Protein AF-A0A842HHJ2-F1 (afdb_monomer)

Structure (mmCIF, N/CA/C/O backbone):
data_AF-A0A842HHJ2-F1
#
_entry.id   AF-A0A842HHJ2-F1
#
loop_
_atom_site.group_PDB
_atom_site.id
_atom_site.type_symbol
_atom_site.label_atom_id
_atom_site.label_alt_id
_atom_site.label_comp_id
_atom_site.label_asym_id
_atom_site.label_entity_id
_atom_site.label_seq_id
_atom_site.pdbx_PDB_ins_code
_atom_site.Cartn_x
_atom_site.Cartn_y
_atom_site.Cartn_z
_atom_site.occupancy
_atom_site.B_iso_or_equiv
_atom_site.auth_seq_id
_atom_site.auth_comp_id
_atom_site.auth_asym_id
_atom_site.auth_atom_id
_atom_site.pdbx_PDB_model_num
ATOM 1 N N . MET A 1 1 ? 28.431 17.263 -12.665 1.00 47.81 1 MET A N 1
ATOM 2 C CA . MET A 1 1 ? 28.432 18.267 -13.750 1.00 47.81 1 MET A CA 1
ATOM 3 C C . MET A 1 1 ? 27.004 18.333 -14.283 1.00 47.81 1 MET A C 1
ATOM 5 O O . MET A 1 1 ? 26.482 17.300 -14.677 1.00 47.81 1 MET A O 1
ATOM 9 N N . ILE A 1 2 ? 26.313 19.471 -14.151 1.00 50.69 2 ILE A N 1
ATOM 10 C CA . ILE A 1 2 ? 24.901 19.607 -14.558 1.00 50.69 2 ILE A CA 1
ATOM 11 C C . ILE A 1 2 ? 24.861 19.725 -16.083 1.00 50.69 2 ILE A C 1
ATOM 13 O O . ILE A 1 2 ? 25.204 20.770 -16.626 1.00 50.69 2 ILE A O 1
ATOM 17 N N . HIS A 1 3 ? 24.456 18.661 -16.772 1.00 54.06 3 HIS A N 1
ATOM 18 C CA . HIS A 1 3 ? 24.155 18.733 -18.199 1.00 54.06 3 HIS A CA 1
ATOM 19 C C . HIS A 1 3 ? 22.696 19.165 -18.345 1.00 54.06 3 HIS A C 1
ATOM 21 O O . HIS A 1 3 ? 21.786 18.402 -18.033 1.00 54.06 3 HIS A O 1
ATOM 27 N N . LYS A 1 4 ? 22.465 20.414 -18.758 1.00 54.09 4 LYS A N 1
ATOM 28 C CA . LYS A 1 4 ? 21.132 20.850 -19.186 1.00 54.09 4 LYS A CA 1
ATOM 29 C C . LYS A 1 4 ? 20.792 20.132 -20.490 1.00 54.09 4 LYS A C 1
ATOM 31 O O . LYS A 1 4 ? 21.605 20.118 -21.408 1.00 54.09 4 LYS A O 1
ATOM 36 N N . VAL A 1 5 ? 19.591 19.576 -20.558 1.00 54.97 5 VAL A N 1
ATOM 37 C CA . VAL A 1 5 ? 18.980 19.104 -21.803 1.00 54.97 5 VAL A CA 1
ATOM 38 C C . VAL A 1 5 ? 17.675 19.883 -21.967 1.00 54.97 5 VAL A C 1
ATOM 40 O O . VAL A 1 5 ? 16.978 20.110 -20.977 1.00 54.97 5 VAL A O 1
ATOM 43 N N . ASP A 1 6 ? 17.426 20.362 -23.182 1.00 53.09 6 ASP A N 1
ATOM 44 C CA . ASP A 1 6 ? 16.443 21.391 -23.533 1.00 53.09 6 ASP A CA 1
ATOM 45 C C . ASP A 1 6 ? 14.986 21.107 -23.121 1.00 53.09 6 ASP A C 1
ATOM 47 O O . ASP A 1 6 ? 14.496 19.977 -23.170 1.00 53.09 6 ASP A O 1
ATOM 51 N N . GLY A 1 7 ? 14.263 22.188 -22.800 1.00 67.75 7 GLY A N 1
ATOM 52 C CA . GLY A 1 7 ? 12.822 22.201 -22.522 1.00 67.75 7 GLY A CA 1
ATOM 53 C C . GLY A 1 7 ? 12.450 22.445 -21.049 1.00 67.75 7 GLY A C 1
ATOM 54 O O . GLY A 1 7 ? 13.314 22.649 -20.199 1.00 67.75 7 GLY A O 1
ATOM 55 N N . PRO A 1 8 ? 11.144 22.426 -20.704 1.00 77.94 8 PRO A N 1
ATOM 56 C CA . PRO A 1 8 ? 10.673 22.637 -19.330 1.00 77.94 8 PRO A CA 1
ATOM 57 C C . PRO A 1 8 ? 10.969 21.454 -18.392 1.00 77.94 8 PRO A C 1
ATOM 59 O O . PRO A 1 8 ? 10.683 21.534 -17.199 1.00 77.94 8 PRO A O 1
ATOM 62 N N . ARG A 1 9 ? 11.498 20.338 -18.916 1.00 84.00 9 ARG A N 1
ATOM 63 C CA . ARG A 1 9 ? 11.883 19.151 -18.146 1.00 84.00 9 ARG A CA 1
ATOM 64 C C . ARG A 1 9 ? 13.380 18.941 -18.272 1.00 84.00 9 ARG A C 1
ATOM 66 O O . ARG A 1 9 ? 13.886 18.862 -19.382 1.00 84.00 9 ARG A O 1
ATOM 73 N N . ILE A 1 10 ? 14.056 18.805 -17.141 1.00 84.19 10 ILE A N 1
ATOM 74 C CA . ILE A 1 10 ? 15.510 18.678 -17.071 1.00 84.19 10 ILE A CA 1
ATOM 75 C C . ILE A 1 10 ? 15.843 17.275 -16.576 1.00 84.19 10 ILE A C 1
ATOM 77 O O . ILE A 1 10 ? 15.285 16.825 -15.574 1.00 84.19 10 ILE A O 1
ATOM 81 N N . TRP A 1 11 ? 16.766 16.603 -17.260 1.00 80.06 11 TRP A N 1
ATOM 82 C CA . TRP A 1 11 ? 17.373 15.362 -16.788 1.00 80.06 11 TRP A CA 1
ATOM 83 C C . TRP A 1 11 ? 18.737 15.667 -16.179 1.00 80.06 11 TRP A C 1
ATOM 85 O O . TRP A 1 11 ? 19.624 16.187 -16.849 1.00 80.06 11 TRP A O 1
ATOM 95 N N . LEU A 1 12 ? 18.895 15.356 -14.899 1.00 81.44 12 LEU A N 1
ATOM 96 C CA . LEU A 1 12 ? 20.139 15.490 -14.160 1.00 81.44 12 LEU A CA 1
ATOM 97 C C . LEU A 1 12 ? 20.780 14.115 -14.008 1.00 81.44 12 LEU A C 1
ATOM 99 O O . LEU A 1 12 ? 20.213 13.239 -13.360 1.00 81.44 12 LEU A O 1
ATOM 103 N N . ASN A 1 13 ? 21.972 13.948 -14.576 1.00 83.88 13 ASN A N 1
ATOM 104 C CA . ASN A 1 13 ? 22.833 12.808 -14.279 1.00 83.88 13 ASN A CA 1
ATOM 105 C C . ASN A 1 13 ? 23.592 13.102 -12.978 1.00 83.88 13 ASN A C 1
ATOM 107 O O . ASN A 1 13 ? 24.366 14.064 -12.907 1.00 83.88 13 ASN A O 1
ATOM 111 N N . LEU A 1 14 ? 23.349 12.303 -11.947 1.00 79.62 14 LEU A N 1
ATOM 112 C CA . LEU A 1 14 ? 24.037 12.389 -10.668 1.00 79.62 14 LEU A CA 1
ATOM 113 C C . LEU A 1 14 ? 25.395 11.662 -10.720 1.00 79.62 14 LEU A C 1
ATOM 115 O O . LEU A 1 14 ? 25.589 10.775 -11.554 1.00 79.62 14 LEU A O 1
ATOM 119 N N . PRO A 1 15 ? 26.357 12.020 -9.843 1.00 81.75 15 PRO A N 1
ATOM 120 C CA . PRO A 1 15 ? 27.687 11.401 -9.819 1.00 81.75 15 PRO A CA 1
ATOM 121 C C . PRO A 1 15 ? 27.690 9.886 -9.566 1.00 81.75 15 PRO A C 1
ATOM 123 O O . PRO A 1 15 ? 28.647 9.215 -9.931 1.00 81.75 15 PRO A O 1
ATOM 126 N N . ASP A 1 16 ? 26.629 9.351 -8.960 1.00 82.38 16 ASP A N 1
ATOM 127 C CA . ASP A 1 16 ? 26.430 7.915 -8.723 1.00 82.38 16 ASP A CA 1
ATOM 128 C C . ASP A 1 16 ? 25.850 7.171 -9.945 1.00 82.38 16 ASP A C 1
ATOM 130 O O . ASP A 1 16 ? 25.508 5.993 -9.855 1.00 82.38 16 ASP A O 1
ATOM 134 N N . GLY A 1 17 ? 25.725 7.857 -11.087 1.00 77.44 17 GLY A N 1
ATOM 135 C CA . GLY A 1 17 ? 25.173 7.317 -12.327 1.00 77.44 17 GLY A CA 1
ATOM 136 C C . GLY A 1 17 ? 23.644 7.315 -12.382 1.00 77.44 17 GLY A C 1
ATOM 137 O O . GLY A 1 17 ? 23.079 6.889 -13.390 1.00 77.44 17 GLY A O 1
ATOM 138 N N . THR A 1 18 ? 22.952 7.795 -11.344 1.00 78.06 18 THR A N 1
ATOM 139 C CA . THR A 1 18 ? 21.488 7.882 -11.357 1.00 78.06 18 THR A CA 1
ATOM 140 C C . THR A 1 18 ? 20.996 9.082 -12.164 1.00 78.06 18 THR A C 1
ATOM 142 O O . THR A 1 18 ? 21.664 10.110 -12.271 1.00 78.06 18 THR A O 1
ATOM 145 N N . GLN A 1 19 ? 19.806 8.958 -12.755 1.00 80.00 19 GLN A N 1
ATOM 146 C CA . GLN A 1 19 ? 19.155 10.044 -13.487 1.00 80.00 19 GLN A CA 1
ATOM 147 C C . GLN A 1 19 ? 17.949 10.553 -12.709 1.00 80.00 19 GLN A C 1
ATOM 149 O O . GLN A 1 19 ? 17.075 9.776 -12.329 1.00 80.00 19 GLN A O 1
ATOM 154 N N . GLN A 1 20 ? 17.872 11.865 -12.513 1.00 81.31 20 GLN A N 1
ATOM 155 C CA . GLN A 1 20 ? 16.713 12.521 -11.918 1.00 81.31 20 GLN A CA 1
ATOM 156 C C . GLN A 1 20 ? 16.035 13.439 -12.926 1.00 81.31 20 GLN A C 1
ATOM 158 O O . GLN A 1 20 ? 16.687 14.239 -13.595 1.00 81.31 20 GLN A O 1
ATOM 163 N N . ARG A 1 21 ? 14.707 13.340 -13.015 1.00 83.56 21 ARG A N 1
ATOM 164 C CA . ARG A 1 21 ? 13.885 14.207 -13.858 1.00 83.56 21 ARG A CA 1
ATOM 165 C C . ARG A 1 21 ? 13.253 15.304 -13.015 1.00 83.56 21 ARG A C 1
ATOM 167 O O . ARG A 1 21 ? 12.524 15.015 -12.073 1.00 83.56 21 ARG A O 1
ATOM 174 N N . PHE A 1 22 ? 13.457 16.548 -13.421 1.00 82.38 22 PHE A N 1
ATOM 175 C CA . PHE A 1 22 ? 12.804 17.722 -12.850 1.00 82.38 22 PHE A CA 1
ATOM 176 C C . PHE A 1 22 ? 11.910 18.395 -13.888 1.00 82.38 22 PHE A C 1
ATOM 178 O O . PHE A 1 22 ? 12.112 18.234 -15.092 1.00 82.38 22 PHE A O 1
ATOM 185 N N . GLY A 1 23 ? 10.919 19.152 -13.422 1.00 85.12 23 GLY A N 1
ATOM 186 C CA . GLY A 1 23 ? 9.957 19.863 -14.265 1.00 85.12 23 GLY A CA 1
ATOM 187 C C . GLY A 1 23 ? 8.541 19.280 -14.202 1.00 85.12 23 GLY A C 1
ATOM 188 O O . GLY A 1 23 ? 8.314 18.244 -13.570 1.00 85.12 23 GLY A O 1
ATOM 189 N N . PRO A 1 24 ? 7.567 19.943 -14.846 1.00 87.06 24 PRO A N 1
ATOM 190 C CA . PRO A 1 24 ? 6.163 19.590 -14.721 1.00 87.06 24 PRO A CA 1
ATOM 191 C C . PRO A 1 24 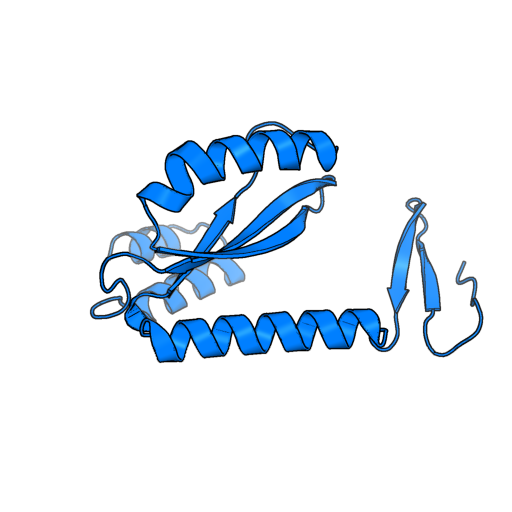? 5.867 18.206 -15.323 1.00 87.06 24 PRO A C 1
ATOM 193 O O . PRO A 1 24 ? 6.576 17.750 -16.240 1.00 87.06 24 PRO A O 1
ATOM 196 N N . PRO A 1 25 ? 4.794 17.538 -14.861 1.00 87.56 25 PRO A N 1
ATOM 197 C CA . PRO A 1 25 ? 4.354 16.278 -15.437 1.00 87.56 25 PRO A CA 1
ATOM 198 C C . PRO A 1 25 ? 4.123 16.374 -16.955 1.00 87.56 25 PRO A C 1
ATOM 200 O O . PRO A 1 25 ? 3.842 17.431 -17.528 1.00 87.56 25 PRO A O 1
ATOM 203 N N . THR A 1 26 ? 4.277 15.255 -17.649 1.00 89.69 26 THR A N 1
ATOM 204 C CA . THR A 1 26 ? 3.826 15.088 -19.035 1.00 89.69 26 THR A CA 1
ATOM 205 C C . THR A 1 26 ? 2.304 15.035 -19.103 1.00 89.69 26 THR A C 1
ATOM 207 O O . THR A 1 26 ? 1.650 14.694 -18.122 1.00 89.69 26 THR A O 1
ATOM 210 N N . GLN A 1 27 ? 1.712 15.300 -20.273 1.00 89.06 27 GLN A N 1
ATOM 211 C CA . GLN A 1 27 ? 0.271 15.074 -20.450 1.00 89.06 27 GLN A CA 1
ATOM 212 C C . GLN A 1 27 ? -0.119 13.618 -20.146 1.00 89.06 27 GLN A C 1
ATOM 214 O O . GLN A 1 27 ? -1.189 13.370 -19.602 1.00 89.06 27 GLN A O 1
ATOM 219 N N . GLY A 1 28 ? 0.749 12.651 -20.466 1.00 91.06 28 GLY A N 1
ATOM 220 C CA . GLY A 1 28 ? 0.528 11.243 -20.133 1.00 91.06 28 GLY A CA 1
ATOM 221 C C . GLY A 1 28 ? 0.519 10.987 -18.624 1.00 91.06 28 GLY A C 1
ATOM 222 O O . GLY A 1 28 ? -0.339 10.260 -18.135 1.00 91.06 28 GLY A O 1
ATOM 223 N N . GLU A 1 29 ? 1.428 11.612 -17.877 1.00 90.38 29 GLU A N 1
ATOM 224 C CA . GLU A 1 29 ? 1.446 11.547 -16.410 1.00 90.38 29 GLU A CA 1
ATOM 225 C C . GLU A 1 29 ? 0.224 12.237 -15.798 1.00 90.38 29 GLU A C 1
ATOM 227 O O . GLU A 1 29 ? -0.405 11.662 -14.919 1.00 90.38 29 GLU A O 1
ATOM 232 N N . LEU A 1 30 ? -0.186 13.401 -16.315 1.00 92.81 30 LEU A N 1
ATOM 233 C CA . LEU A 1 30 ? -1.414 14.071 -15.875 1.00 92.81 30 LEU A CA 1
ATOM 234 C C . LEU A 1 30 ? -2.651 13.196 -16.097 1.00 92.81 30 LEU A C 1
ATOM 236 O O . LEU A 1 30 ? -3.477 13.074 -15.200 1.00 92.81 30 LEU A O 1
ATOM 240 N N . LYS A 1 31 ? -2.757 12.528 -17.254 1.00 93.94 31 LYS A N 1
ATOM 241 C CA . LYS A 1 31 ? -3.847 11.578 -17.532 1.00 93.94 31 LYS A CA 1
ATOM 242 C C . LYS A 1 31 ? -3.849 10.406 -16.549 1.00 93.94 31 LYS A C 1
ATOM 244 O O . LYS A 1 31 ? -4.914 10.014 -16.084 1.00 93.94 31 LYS A O 1
ATOM 249 N N . LYS A 1 32 ? -2.674 9.855 -16.217 1.00 92.44 32 LYS A N 1
ATOM 250 C CA . LYS A 1 32 ? -2.549 8.777 -15.221 1.00 92.44 32 LYS A CA 1
ATOM 251 C C . LYS A 1 32 ? -2.950 9.247 -13.823 1.00 92.44 32 LYS A C 1
ATOM 253 O O . LYS A 1 32 ? -3.692 8.535 -13.158 1.00 92.44 32 LYS A O 1
ATOM 258 N N . ASN A 1 33 ? -2.508 10.435 -13.410 1.00 93.25 33 ASN A N 1
ATOM 259 C CA . ASN A 1 33 ? -2.864 11.017 -12.115 1.00 93.25 33 ASN A CA 1
ATOM 260 C C . ASN A 1 33 ? -4.370 11.271 -12.020 1.00 93.25 33 ASN A C 1
ATOM 262 O O . ASN A 1 33 ? -4.992 10.852 -11.052 1.00 93.25 33 ASN A O 1
ATOM 266 N N . PHE A 1 34 ? -4.960 11.865 -13.059 1.00 96.12 34 PHE A N 1
ATOM 267 C CA . PHE A 1 34 ? -6.400 12.096 -13.131 1.00 96.12 34 PHE A CA 1
ATOM 268 C C . PHE A 1 34 ? -7.194 10.786 -13.053 1.00 96.12 34 PHE A C 1
ATOM 270 O O . PHE A 1 34 ? -8.155 10.685 -12.299 1.00 96.12 34 PHE A O 1
ATOM 277 N N . ALA A 1 35 ? -6.775 9.752 -13.792 1.00 95.94 35 ALA A N 1
ATOM 278 C CA . ALA A 1 35 ? -7.421 8.444 -13.729 1.00 95.94 35 ALA A CA 1
ATOM 279 C C . ALA A 1 35 ? -7.287 7.799 -12.340 1.00 95.94 35 ALA A C 1
ATOM 281 O O . ALA A 1 35 ? -8.250 7.226 -11.839 1.00 95.94 35 ALA A O 1
ATOM 282 N N . LEU A 1 36 ? -6.112 7.892 -11.709 1.00 95.75 36 LEU A N 1
ATOM 283 C CA . LEU A 1 36 ? -5.883 7.384 -10.356 1.00 95.75 36 LEU A CA 1
ATOM 284 C C . LEU A 1 36 ? -6.805 8.072 -9.343 1.00 95.75 36 LEU A C 1
ATOM 286 O O . LEU A 1 36 ? -7.491 7.388 -8.589 1.00 95.75 36 LEU A O 1
ATOM 290 N N . GLU A 1 37 ? -6.851 9.403 -9.371 1.00 96.62 37 GLU A N 1
ATOM 291 C CA . GLU A 1 37 ? -7.708 10.224 -8.515 1.00 96.62 37 GLU A CA 1
ATOM 292 C C . GLU A 1 37 ? -9.181 9.848 -8.690 1.00 96.62 37 GLU A C 1
ATOM 294 O O . GLU A 1 37 ? -9.829 9.451 -7.724 1.00 96.62 37 GLU A O 1
ATOM 299 N N . LYS A 1 38 ? -9.690 9.852 -9.930 1.00 98.12 38 LYS A N 1
ATOM 300 C CA . LYS A 1 38 ? -11.099 9.538 -10.204 1.00 98.12 38 LYS A CA 1
ATOM 301 C C . LYS A 1 38 ? -11.475 8.106 -9.843 1.00 98.12 38 LYS A C 1
ATOM 303 O O . LYS A 1 38 ? -12.579 7.880 -9.357 1.00 98.12 38 LYS A O 1
ATOM 308 N N . ASN A 1 39 ? -10.572 7.144 -10.026 1.00 97.62 39 ASN A N 1
ATOM 309 C CA . ASN A 1 39 ? -10.821 5.767 -9.606 1.00 97.62 39 ASN A CA 1
ATOM 310 C C . ASN A 1 39 ? -10.908 5.647 -8.078 1.00 97.62 39 ASN A C 1
ATOM 312 O O . ASN A 1 39 ? -11.782 4.943 -7.580 1.00 97.62 39 ASN A O 1
ATOM 316 N N . ILE A 1 40 ? -10.037 6.332 -7.329 1.00 97.56 40 ILE A N 1
ATOM 317 C CA . ILE A 1 40 ? -10.064 6.309 -5.859 1.00 97.56 40 ILE A CA 1
ATOM 318 C C . ILE A 1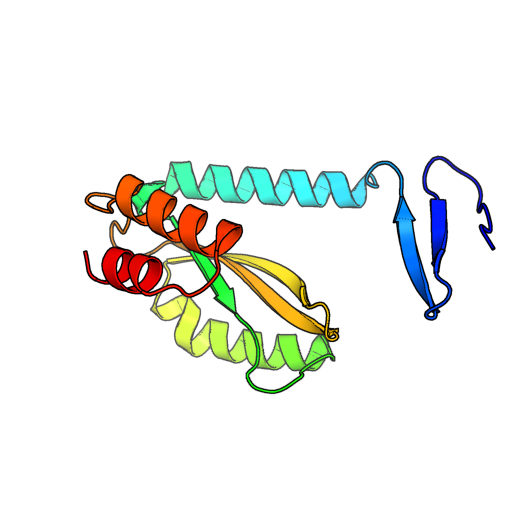 40 ? -11.296 7.046 -5.323 1.00 97.56 40 ILE A C 1
ATOM 320 O O . ILE A 1 40 ? -11.966 6.523 -4.435 1.00 97.56 40 ILE A O 1
ATOM 324 N N . GLU A 1 41 ? -11.630 8.215 -5.875 1.00 97.94 41 GLU A N 1
ATOM 325 C CA . GLU A 1 41 ? -12.862 8.939 -5.539 1.00 97.94 41 GLU A CA 1
ATOM 326 C C . GLU A 1 41 ? -14.090 8.064 -5.783 1.00 97.94 41 GLU A C 1
ATOM 328 O O . GLU A 1 41 ? -14.917 7.891 -4.889 1.00 97.94 41 GLU A O 1
ATOM 333 N N . TYR A 1 42 ? -14.178 7.447 -6.965 1.00 97.94 42 TYR A N 1
ATOM 334 C CA . TYR A 1 42 ? -15.251 6.515 -7.285 1.00 97.94 42 TYR A CA 1
ATOM 335 C C . TYR A 1 42 ? -15.327 5.377 -6.263 1.00 97.94 42 TYR A C 1
ATOM 337 O O . TYR A 1 42 ? -16.410 5.083 -5.767 1.00 97.94 42 TYR A O 1
ATOM 345 N N . MET A 1 43 ? -14.195 4.764 -5.900 1.00 97.94 43 MET A N 1
ATOM 346 C CA . MET A 1 43 ? -14.175 3.704 -4.890 1.00 97.94 43 MET A CA 1
ATOM 347 C C . MET A 1 43 ? -14.691 4.192 -3.533 1.00 97.94 43 MET A C 1
ATOM 349 O O . MET A 1 43 ? -15.503 3.505 -2.919 1.00 97.94 43 MET A O 1
ATOM 353 N N . ALA A 1 44 ? -14.254 5.368 -3.077 1.00 97.94 44 ALA A N 1
ATOM 354 C CA . ALA A 1 44 ? -14.673 5.934 -1.799 1.00 97.94 44 ALA A CA 1
ATOM 355 C C . ALA A 1 44 ? -16.175 6.254 -1.776 1.00 97.94 44 ALA A C 1
ATOM 357 O O . ALA A 1 44 ? -16.839 5.982 -0.780 1.00 97.94 44 ALA A O 1
ATOM 358 N N . HIS A 1 45 ? -16.718 6.786 -2.874 1.00 98.06 45 HIS A N 1
ATOM 359 C CA . HIS A 1 45 ? -18.144 7.090 -2.996 1.00 98.06 45 HIS A CA 1
ATOM 360 C C . HIS A 1 45 ? -19.013 5.839 -3.158 1.00 98.06 45 HIS A C 1
ATOM 362 O O . HIS A 1 45 ? -20.097 5.775 -2.588 1.00 98.06 45 HIS A O 1
ATOM 368 N N . HIS A 1 46 ? -18.560 4.861 -3.943 1.00 98.12 46 HIS A N 1
ATOM 369 C CA . HIS A 1 46 ? -19.347 3.677 -4.276 1.00 98.12 46 HIS A CA 1
ATOM 370 C C . HIS A 1 46 ? -19.337 2.626 -3.163 1.00 98.12 46 HIS A C 1
ATOM 372 O O . HIS A 1 46 ? -20.375 2.045 -2.862 1.00 98.12 46 HIS A O 1
ATOM 378 N N . PHE A 1 47 ? -18.172 2.366 -2.564 1.00 98.06 47 PHE A N 1
ATOM 379 C CA . PHE A 1 47 ? -18.022 1.328 -1.541 1.00 98.06 47 PHE A CA 1
ATOM 380 C C . PHE A 1 47 ? -18.044 1.868 -0.112 1.00 98.06 47 PHE A C 1
ATOM 382 O O . PHE A 1 47 ? -18.266 1.070 0.794 1.00 98.06 47 PHE A O 1
ATOM 389 N N . GLY A 1 48 ? -17.823 3.174 0.076 1.00 98.19 48 GLY A N 1
ATOM 390 C CA . GLY A 1 48 ? -17.669 3.812 1.381 1.00 98.19 48 GLY A CA 1
ATOM 391 C C . GLY A 1 48 ? -16.205 3.890 1.825 1.00 98.19 48 GLY A C 1
ATOM 392 O O . GLY A 1 48 ? -15.470 2.899 1.812 1.00 98.19 48 GLY A O 1
ATOM 393 N N . ILE A 1 49 ? -15.750 5.088 2.211 1.00 97.44 49 ILE A N 1
ATOM 394 C CA . ILE A 1 49 ? -14.356 5.351 2.613 1.00 97.44 49 ILE A CA 1
ATOM 395 C C . ILE A 1 49 ? -13.923 4.534 3.837 1.00 97.44 49 ILE A C 1
ATOM 397 O O . ILE A 1 49 ? -12.739 4.270 4.029 1.00 97.44 49 ILE A O 1
ATOM 401 N N . GLU A 1 50 ? -14.870 4.130 4.672 1.00 98.38 50 GLU A N 1
ATOM 402 C CA . GLU 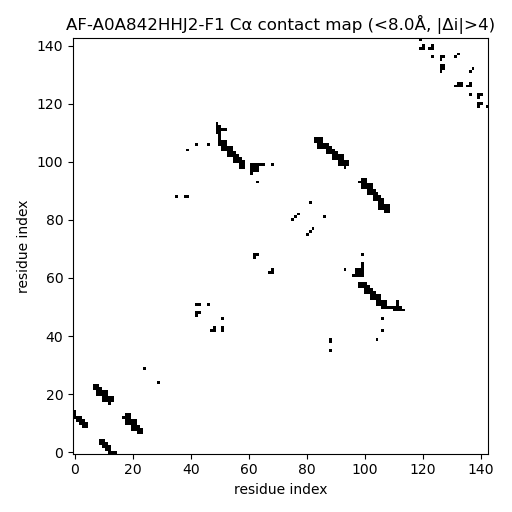A 1 50 ? -14.669 3.295 5.850 1.00 98.38 50 GLU A CA 1
ATOM 403 C C . GLU A 1 50 ? -14.218 1.867 5.518 1.00 98.38 50 GLU A C 1
ATOM 405 O O . GLU A 1 50 ? -13.628 1.187 6.355 1.00 98.38 50 GLU A O 1
ATOM 410 N N . ARG A 1 51 ? -14.413 1.439 4.267 1.00 98.38 51 ARG A N 1
ATOM 411 C CA . ARG A 1 51 ? -13.993 0.131 3.753 1.00 98.38 51 ARG A CA 1
ATOM 412 C C . ARG A 1 51 ? -12.718 0.194 2.915 1.00 98.38 51 ARG A C 1
ATOM 414 O O . ARG A 1 51 ? -12.233 -0.845 2.469 1.00 98.38 51 ARG A O 1
ATOM 421 N N . LEU A 1 52 ? -12.166 1.382 2.671 1.00 98.31 52 LEU A N 1
ATOM 422 C CA . LEU A 1 52 ? -10.954 1.546 1.870 1.00 98.31 52 LEU A CA 1
ATOM 423 C C . LEU A 1 52 ? -9.704 1.339 2.730 1.00 98.31 52 LEU A C 1
ATOM 425 O O . LEU A 1 52 ? -9.443 2.090 3.667 1.00 98.31 52 LEU A O 1
ATOM 429 N N . GLY A 1 53 ? -8.898 0.344 2.364 1.00 97.38 53 GLY A N 1
ATOM 430 C CA . GLY A 1 53 ? -7.590 0.073 2.956 1.00 97.38 53 GLY A CA 1
ATOM 431 C C . GLY A 1 53 ? -6.440 0.465 2.030 1.00 97.38 53 GLY A C 1
ATOM 432 O O . GLY A 1 53 ? -6.569 0.417 0.805 1.00 97.38 53 GLY A O 1
ATOM 433 N N . PHE A 1 54 ? -5.289 0.803 2.616 1.00 96.94 54 PHE A N 1
ATOM 434 C CA . PHE A 1 54 ? -4.033 0.982 1.887 1.00 96.94 54 PHE A CA 1
ATOM 435 C C . PHE A 1 54 ? -3.108 -0.208 2.149 1.00 96.94 54 PHE A C 1
ATOM 437 O O . PHE A 1 54 ? -2.717 -0.462 3.287 1.00 96.94 54 PHE A O 1
ATOM 444 N N . LEU A 1 55 ? -2.772 -0.947 1.093 1.00 96.44 55 LEU A N 1
ATOM 445 C CA . LEU A 1 55 ? -1.956 -2.154 1.155 1.00 96.44 55 LEU A CA 1
ATOM 446 C C . LEU A 1 55 ? -0.673 -1.951 0.356 1.00 96.44 55 LEU A C 1
ATOM 448 O O . LEU A 1 55 ? -0.706 -1.669 -0.839 1.00 96.44 55 LEU A O 1
ATOM 452 N N . THR A 1 56 ? 0.458 -2.174 1.010 1.00 95.62 56 THR A N 1
ATOM 453 C CA . THR A 1 56 ? 1.773 -2.092 0.381 1.00 95.62 56 THR A CA 1
ATOM 454 C C . THR A 1 56 ? 2.427 -3.470 0.375 1.00 95.62 56 THR A C 1
ATOM 456 O O . THR A 1 56 ? 2.528 -4.113 1.418 1.00 95.62 56 THR A O 1
ATOM 459 N N . LEU A 1 57 ? 2.887 -3.930 -0.792 1.00 95.19 57 LEU A N 1
ATOM 460 C CA . LEU A 1 57 ? 3.492 -5.252 -0.969 1.00 95.19 57 LEU A CA 1
ATOM 461 C C . LEU A 1 57 ? 4.930 -5.134 -1.478 1.00 95.19 57 LEU A C 1
ATOM 463 O O . LEU A 1 57 ? 5.218 -4.422 -2.439 1.00 95.19 57 LEU A O 1
ATOM 467 N N . THR A 1 58 ? 5.830 -5.893 -0.857 1.00 92.19 58 THR A N 1
ATOM 468 C CA . THR A 1 58 ? 7.210 -6.089 -1.325 1.00 92.19 58 THR A CA 1
ATOM 469 C C . THR A 1 58 ? 7.498 -7.574 -1.388 1.00 92.19 58 THR A C 1
ATOM 471 O O . THR A 1 58 ? 7.024 -8.333 -0.543 1.00 92.19 58 THR A O 1
ATOM 474 N N . PHE A 1 59 ? 8.315 -7.981 -2.350 1.00 93.38 59 PHE A N 1
ATOM 475 C CA . PHE A 1 59 ? 8.879 -9.322 -2.359 1.00 93.38 59 PHE A CA 1
ATOM 476 C C . PHE A 1 59 ? 9.874 -9.511 -1.206 1.00 93.38 59 PHE A C 1
ATOM 478 O O . PHE A 1 59 ? 10.606 -8.587 -0.833 1.00 93.38 59 PHE A O 1
ATOM 485 N N . ALA A 1 60 ? 9.887 -10.719 -0.639 1.00 92.94 60 ALA A N 1
ATOM 486 C CA . ALA A 1 60 ? 10.881 -11.107 0.356 1.00 92.94 60 ALA A CA 1
ATOM 487 C C . ALA A 1 60 ? 12.293 -11.105 -0.260 1.00 92.94 60 ALA A C 1
ATOM 489 O O . ALA A 1 60 ? 13.241 -10.613 0.349 1.00 92.94 60 ALA A O 1
ATOM 490 N N . ASP A 1 61 ? 12.409 -11.585 -1.501 1.00 94.69 61 ASP A N 1
ATOM 491 C CA . ASP A 1 61 ? 13.595 -11.492 -2.347 1.00 94.69 61 ASP A CA 1
ATOM 492 C C . ASP A 1 61 ? 13.667 -10.157 -3.121 1.00 94.69 61 ASP A C 1
ATOM 494 O O . ASP A 1 61 ? 12.686 -9.426 -3.261 1.00 94.69 61 ASP A O 1
ATOM 498 N N . ASN A 1 62 ? 14.855 -9.804 -3.627 1.00 94.94 62 ASN A N 1
ATOM 499 C CA . ASN A 1 62 ? 15.079 -8.548 -4.356 1.00 94.94 62 ASN A CA 1
ATOM 500 C C . ASN A 1 62 ? 14.663 -8.658 -5.834 1.00 94.94 62 ASN A C 1
ATOM 502 O O . ASN A 1 62 ? 15.505 -8.682 -6.732 1.00 94.94 62 ASN A O 1
ATOM 506 N N . VAL A 1 63 ? 13.360 -8.746 -6.101 1.00 96.12 63 VAL A N 1
ATOM 507 C CA . VAL 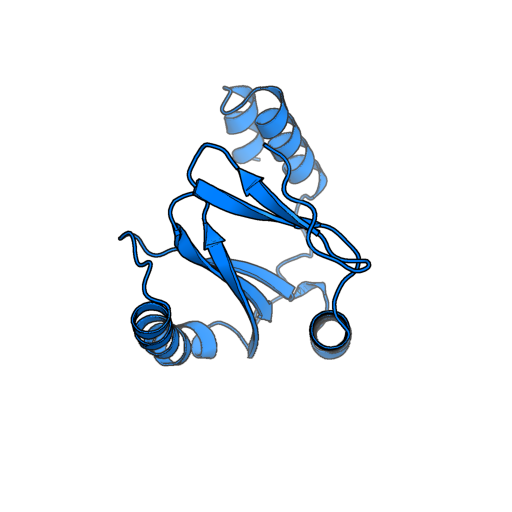A 1 63 ? 12.840 -8.831 -7.475 1.00 96.12 63 VAL A CA 1
ATOM 508 C C . VAL A 1 63 ? 12.887 -7.454 -8.141 1.00 96.12 63 VAL A C 1
ATOM 510 O O . VAL A 1 63 ? 12.053 -6.601 -7.855 1.00 96.12 63 VAL A O 1
ATOM 513 N N . THR A 1 64 ? 13.836 -7.239 -9.053 1.00 95.44 64 THR A N 1
ATOM 514 C CA . THR A 1 64 ? 13.977 -5.988 -9.831 1.00 95.44 64 THR A CA 1
ATOM 515 C C . THR A 1 64 ? 13.345 -6.075 -11.225 1.00 95.44 64 THR A C 1
ATOM 517 O O . THR A 1 64 ? 13.039 -5.064 -11.853 1.00 95.44 64 THR A O 1
ATOM 520 N N . ASN A 1 65 ? 13.120 -7.292 -11.727 1.00 95.31 65 ASN A N 1
ATOM 521 C CA . ASN A 1 65 ? 12.523 -7.517 -13.037 1.00 95.31 65 ASN A CA 1
ATOM 522 C C . ASN A 1 65 ? 10.993 -7.362 -12.975 1.00 95.31 65 ASN A C 1
ATOM 524 O O . ASN A 1 65 ? 10.296 -8.199 -12.398 1.00 95.31 65 ASN A O 1
ATOM 528 N N . PHE A 1 66 ? 10.465 -6.326 -13.631 1.00 94.00 66 PHE A N 1
ATOM 529 C CA . PHE A 1 66 ? 9.027 -6.030 -13.652 1.00 94.00 66 PHE A CA 1
ATOM 530 C C . PHE A 1 66 ? 8.165 -7.146 -14.259 1.00 94.00 66 PHE A C 1
ATOM 532 O O . PHE A 1 66 ? 7.039 -7.349 -13.812 1.00 94.00 66 PHE A O 1
ATOM 539 N N . ARG A 1 67 ? 8.667 -7.904 -15.243 1.00 96.31 67 ARG A N 1
ATOM 540 C CA . ARG A 1 67 ? 7.909 -9.011 -15.852 1.00 96.31 67 ARG A CA 1
ATOM 541 C C . ARG A 1 67 ? 7.723 -10.153 -14.858 1.00 96.31 67 ARG A C 1
ATOM 543 O O . ARG A 1 67 ? 6.612 -10.660 -14.714 1.00 96.31 67 ARG A O 1
ATOM 550 N N . GLU A 1 68 ? 8.791 -10.536 -14.165 1.00 97.12 68 GLU A N 1
ATOM 551 C CA . GLU A 1 68 ? 8.718 -11.577 -13.136 1.00 97.12 68 GLU A CA 1
ATOM 552 C C . GLU A 1 68 ? 7.873 -11.118 -11.944 1.00 97.12 68 GLU A C 1
ATOM 554 O O . GLU A 1 68 ? 7.016 -11.864 -11.463 1.00 97.12 68 GLU A O 1
ATOM 559 N N . ALA A 1 69 ? 8.035 -9.862 -11.523 1.00 97.00 69 ALA A N 1
ATOM 560 C CA . ALA A 1 69 ? 7.193 -9.267 -10.497 1.00 97.00 69 ALA A CA 1
ATOM 561 C C . ALA A 1 69 ? 5.706 -9.327 -10.881 1.00 97.00 69 ALA A C 1
ATOM 563 O O . ALA A 1 69 ? 4.885 -9.728 -10.055 1.00 97.00 69 ALA A O 1
ATOM 564 N N . GLN A 1 70 ? 5.354 -8.985 -12.125 1.00 96.81 70 GLN A N 1
ATOM 565 C CA . GLN A 1 70 ? 3.973 -9.016 -12.607 1.00 96.81 70 GLN A CA 1
ATOM 566 C C . GLN A 1 70 ? 3.420 -10.446 -12.671 1.00 96.81 70 GLN A C 1
ATOM 568 O O . GLN A 1 70 ? 2.270 -10.674 -12.296 1.00 96.81 70 GLN A O 1
ATOM 573 N N . ARG A 1 71 ? 4.226 -11.431 -13.094 1.00 98.00 71 ARG A N 1
ATOM 574 C CA . ARG A 1 71 ? 3.828 -12.849 -13.105 1.00 98.00 71 ARG A CA 1
ATOM 575 C C . ARG A 1 71 ? 3.456 -13.329 -11.699 1.00 98.00 71 ARG A C 1
ATOM 577 O O . ARG A 1 71 ? 2.397 -13.930 -11.516 1.00 98.00 71 ARG A O 1
ATOM 584 N N . ARG A 1 72 ? 4.295 -13.030 -10.699 1.00 97.50 72 ARG A N 1
ATOM 585 C CA . ARG A 1 72 ? 4.025 -13.365 -9.289 1.00 97.50 72 ARG A CA 1
ATOM 586 C C . ARG A 1 72 ? 2.816 -12.603 -8.747 1.00 97.50 72 ARG A C 1
ATOM 588 O O . ARG A 1 72 ? 1.964 -13.204 -8.094 1.00 97.50 72 ARG A O 1
ATOM 595 N N . PHE A 1 73 ? 2.700 -11.314 -9.065 1.00 97.19 73 PHE A N 1
ATOM 596 C CA . PHE A 1 73 ? 1.561 -10.499 -8.650 1.00 97.19 73 PHE A CA 1
ATOM 597 C C . PHE A 1 73 ? 0.239 -11.012 -9.228 1.00 97.19 73 PHE A C 1
ATOM 599 O O . PHE A 1 73 ? -0.748 -11.065 -8.507 1.00 97.19 73 PHE A O 1
ATOM 606 N N . ASN A 1 74 ? 0.201 -11.465 -10.483 1.00 96.88 74 ASN A N 1
ATOM 607 C CA . ASN A 1 74 ? -1.008 -12.041 -11.082 1.00 96.88 74 ASN A CA 1
ATOM 608 C C . ASN A 1 74 ? -1.459 -13.324 -10.366 1.00 96.88 74 ASN A C 1
ATOM 610 O O . ASN A 1 74 ? -2.659 -13.526 -10.158 1.00 96.88 74 ASN A O 1
ATOM 614 N N . SER A 1 75 ? -0.506 -14.160 -9.939 1.00 97.50 75 SER A N 1
ATOM 615 C CA . SER A 1 75 ? -0.803 -15.325 -9.100 1.00 97.50 75 SER A CA 1
ATOM 616 C C . SER A 1 75 ? -1.390 -14.902 -7.750 1.00 97.50 75 SER A C 1
ATOM 618 O O . SER A 1 75 ? -2.457 -15.380 -7.367 1.00 97.50 75 SER A O 1
ATOM 620 N N . PHE A 1 76 ? -0.759 -13.945 -7.062 1.00 97.06 76 PHE A N 1
ATOM 621 C CA . PHE A 1 76 ? -1.277 -13.387 -5.810 1.00 97.06 76 PHE A CA 1
ATOM 622 C C . PHE A 1 76 ? -2.670 -12.762 -5.984 1.00 97.06 76 PHE A C 1
ATOM 624 O O . PHE A 1 76 ? -3.570 -13.008 -5.181 1.00 97.06 76 PHE A O 1
ATOM 631 N N . ARG A 1 77 ? -2.881 -11.998 -7.060 1.00 96.31 77 ARG A N 1
ATOM 632 C CA . ARG A 1 77 ? -4.145 -11.321 -7.359 1.00 96.31 77 ARG A CA 1
ATOM 633 C C . ARG A 1 77 ? -5.294 -12.315 -7.491 1.00 96.31 77 ARG A C 1
ATOM 635 O O . ARG A 1 77 ? -6.347 -12.110 -6.894 1.00 96.31 77 ARG A O 1
ATOM 642 N N . SER A 1 78 ? -5.074 -13.381 -8.256 1.00 95.19 78 SER A N 1
ATOM 643 C CA . SER A 1 78 ? -6.102 -14.383 -8.559 1.00 95.19 78 SER A CA 1
ATOM 644 C C . SER A 1 78 ? -6.390 -15.291 -7.363 1.00 95.19 78 SER A C 1
ATOM 646 O O . SER A 1 78 ? -7.533 -15.666 -7.119 1.00 95.19 78 SER A O 1
ATOM 648 N N . ASN A 1 79 ? -5.354 -15.637 -6.595 1.00 97.25 79 ASN A N 1
ATOM 649 C CA . ASN A 1 79 ? -5.481 -16.625 -5.526 1.00 97.25 79 ASN A CA 1
ATOM 650 C C . ASN A 1 79 ? -5.806 -16.027 -4.161 1.00 97.25 79 ASN A C 1
ATOM 652 O O . ASN A 1 79 ? -6.423 -16.721 -3.353 1.00 97.25 79 ASN A O 1
ATOM 656 N N . ILE A 1 80 ? -5.396 -14.782 -3.909 1.00 96.50 80 ILE A N 1
ATOM 657 C CA . ILE A 1 80 ? -5.491 -14.123 -2.605 1.00 96.50 80 ILE A CA 1
ATOM 658 C C . ILE A 1 80 ? -6.269 -12.812 -2.725 1.00 96.50 80 ILE A C 1
ATOM 660 O O . ILE A 1 80 ? -7.319 -12.687 -2.099 1.00 96.50 80 ILE A O 1
ATOM 664 N N . LEU A 1 81 ? -5.807 -11.848 -3.533 1.00 96.06 81 LEU A N 1
ATOM 665 C CA . LEU A 1 81 ? -6.368 -10.489 -3.519 1.00 96.06 81 LEU A CA 1
ATOM 666 C C . LEU A 1 81 ? -7.873 -10.478 -3.827 1.00 96.06 81 LEU A C 1
ATOM 668 O O . LEU A 1 81 ? -8.644 -9.966 -3.026 1.00 96.06 81 LEU A O 1
ATOM 672 N N . GLY A 1 82 ? -8.298 -11.106 -4.929 1.00 93.88 82 GLY A N 1
ATOM 673 C CA . GLY A 1 82 ? -9.709 -11.126 -5.339 1.00 93.88 82 GLY A CA 1
ATOM 674 C C . GLY A 1 82 ? -10.634 -11.930 -4.419 1.00 93.88 82 GLY A C 1
ATOM 675 O O . GLY A 1 82 ? -11.848 -11.780 -4.493 1.00 93.88 82 GLY A O 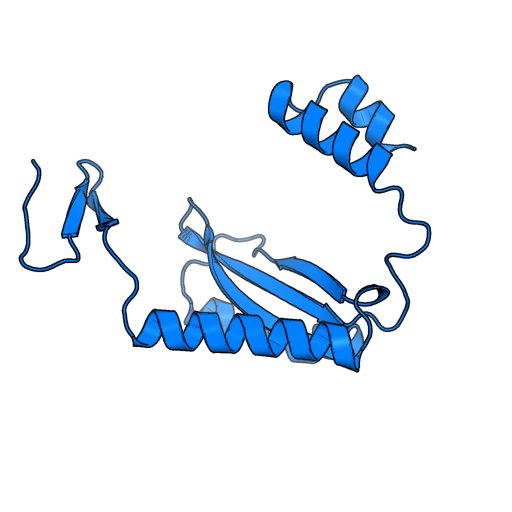1
ATOM 676 N N . LYS A 1 83 ? -10.080 -12.775 -3.538 1.00 95.56 83 LYS A N 1
ATOM 677 C CA . LYS A 1 83 ? -10.865 -13.501 -2.525 1.00 95.56 83 LYS A CA 1
ATOM 678 C C . LYS A 1 83 ? -11.072 -12.679 -1.253 1.00 95.56 83 LYS A C 1
ATOM 680 O O . LYS A 1 83 ? -12.073 -12.860 -0.571 1.00 95.56 83 LYS A O 1
ATOM 685 N N . ASN A 1 84 ? -10.129 -11.791 -0.935 1.00 95.94 84 ASN A N 1
ATOM 686 C CA . ASN A 1 84 ? -10.118 -11.029 0.316 1.00 95.94 84 ASN A CA 1
ATOM 687 C C . ASN A 1 84 ? -10.638 -9.593 0.152 1.00 95.94 84 ASN A C 1
ATOM 689 O O . ASN A 1 84 ? -11.137 -9.017 1.115 1.00 95.94 84 ASN A O 1
ATOM 693 N N . PHE A 1 85 ? -10.566 -9.029 -1.055 1.00 97.75 85 PHE A N 1
ATOM 694 C CA . PHE A 1 85 ? -10.972 -7.657 -1.353 1.00 97.75 85 PHE A CA 1
ATOM 695 C C . PHE A 1 85 ? -11.918 -7.617 -2.552 1.00 97.75 85 PHE A C 1
ATOM 697 O O . PHE A 1 85 ? -11.765 -8.390 -3.495 1.00 97.75 85 PHE A O 1
ATOM 704 N N . GLU A 1 86 ? -12.892 -6.709 -2.522 1.00 97.00 86 GLU A N 1
ATOM 705 C CA . GLU A 1 86 ? -13.918 -6.604 -3.572 1.00 97.00 86 GLU A CA 1
ATOM 706 C C . GLU A 1 86 ? -13.408 -5.892 -4.824 1.00 97.00 86 GLU A C 1
ATOM 708 O O . GLU A 1 86 ? -13.750 -6.259 -5.946 1.00 97.00 86 GLU A O 1
ATOM 713 N N . ALA A 1 87 ? -12.551 -4.894 -4.635 1.00 96.94 87 ALA A N 1
ATOM 714 C CA . ALA A 1 87 ? -11.921 -4.150 -5.710 1.00 96.94 87 ALA A CA 1
ATOM 715 C C . ALA A 1 87 ? -10.546 -3.645 -5.270 1.00 96.94 87 ALA A C 1
ATOM 717 O O . ALA A 1 87 ? -10.241 -3.562 -4.077 1.00 96.94 87 ALA A O 1
ATOM 718 N N . SER A 1 88 ? -9.706 -3.300 -6.245 1.00 97.12 88 SER A N 1
ATOM 719 C CA . SER A 1 88 ? -8.393 -2.720 -5.975 1.00 97.12 88 SER A CA 1
ATOM 720 C C . SER A 1 88 ? -7.911 -1.834 -7.117 1.00 97.12 88 SER A C 1
ATOM 722 O O . SER A 1 88 ? -8.039 -2.224 -8.281 1.00 97.12 88 SER A O 1
ATOM 724 N N . VAL A 1 89 ? -7.248 -0.734 -6.774 1.00 97.12 89 VAL A N 1
ATOM 725 C CA . VAL A 1 89 ? -6.385 0.044 -7.671 1.00 97.12 89 VAL A CA 1
ATOM 726 C C . VAL A 1 89 ? -4.936 -0.257 -7.309 1.00 97.12 89 VAL A C 1
ATOM 728 O O . VAL A 1 89 ? -4.606 -0.313 -6.129 1.00 97.12 89 VAL A O 1
ATOM 731 N N . VAL A 1 90 ? -4.080 -0.477 -8.310 1.00 96.31 90 VAL A N 1
ATOM 732 C CA . VAL A 1 90 ? -2.687 -0.912 -8.120 1.00 96.31 90 VAL A CA 1
ATOM 733 C C . VAL A 1 90 ? -1.739 0.052 -8.823 1.00 96.31 90 VAL A C 1
ATOM 735 O O . VAL A 1 90 ? -1.889 0.312 -10.016 1.00 96.31 90 VAL A O 1
ATOM 738 N N . VAL A 1 91 ? -0.738 0.526 -8.091 1.00 95.06 91 VAL A N 1
ATOM 739 C CA . VAL A 1 91 ? 0.389 1.322 -8.582 1.00 95.06 91 VAL A CA 1
ATOM 740 C C . VAL A 1 91 ? 1.679 0.568 -8.273 1.00 95.06 91 VAL A C 1
ATOM 742 O O . VAL A 1 91 ? 1.787 -0.091 -7.239 1.00 95.06 91 VAL A O 1
ATOM 745 N N . VAL A 1 92 ? 2.650 0.637 -9.181 1.00 94.50 92 VAL A N 1
ATOM 746 C CA . VAL A 1 92 ? 3.939 -0.049 -9.043 1.00 94.50 92 VAL A CA 1
ATOM 747 C C . VAL A 1 92 ? 5.054 0.984 -9.012 1.00 94.50 92 VAL A C 1
ATOM 749 O O . VAL A 1 92 ? 5.135 1.822 -9.909 1.00 94.50 92 VAL A O 1
ATOM 752 N N . GLU A 1 93 ? 5.923 0.893 -8.014 1.00 89.75 93 GLU A N 1
ATOM 753 C CA . GLU A 1 93 ? 7.073 1.777 -7.836 1.00 89.75 93 GLU A CA 1
ATOM 754 C C . GLU A 1 93 ? 8.300 0.953 -7.411 1.00 89.75 93 GLU A C 1
ATOM 756 O O . GLU A 1 93 ? 8.167 0.013 -6.632 1.00 89.75 93 GLU A O 1
ATOM 761 N N . PRO A 1 94 ? 9.510 1.218 -7.922 1.00 88.81 94 PRO A N 1
ATOM 762 C CA . PRO A 1 94 ? 10.710 0.585 -7.390 1.00 88.81 94 PRO A CA 1
ATOM 763 C C . PRO A 1 94 ? 11.091 1.189 -6.029 1.00 88.81 94 PRO A C 1
ATOM 765 O O . PRO A 1 94 ? 11.147 2.403 -5.861 1.00 88.81 94 PRO A O 1
ATOM 768 N N . GLN A 1 95 ? 11.437 0.347 -5.056 1.00 89.81 95 GLN A N 1
ATOM 769 C CA . GLN A 1 95 ? 12.064 0.796 -3.811 1.00 89.81 95 GLN A CA 1
ATOM 770 C C . GLN A 1 95 ? 13.457 1.380 -4.082 1.00 89.81 95 GLN A C 1
ATOM 772 O O . GLN A 1 95 ? 14.075 1.093 -5.105 1.00 89.81 95 GLN A O 1
ATOM 777 N N . LYS A 1 96 ? 14.039 2.075 -3.094 1.00 86.75 96 LYS A N 1
ATOM 778 C CA . LYS A 1 96 ? 15.422 2.595 -3.163 1.00 86.75 96 LYS A CA 1
ATOM 779 C C . LYS A 1 96 ? 16.464 1.534 -3.563 1.00 86.75 96 LYS A C 1
ATOM 781 O O . LYS A 1 96 ? 17.437 1.853 -4.231 1.00 86.75 96 LYS A O 1
ATOM 786 N N . ARG A 1 97 ? 16.253 0.268 -3.176 1.00 88.12 97 ARG A N 1
ATOM 787 C CA . ARG A 1 97 ? 17.115 -0.879 -3.534 1.00 88.12 97 ARG A CA 1
ATOM 788 C C . ARG A 1 97 ? 16.839 -1.487 -4.923 1.00 88.12 97 ARG A C 1
ATOM 790 O O . ARG A 1 97 ? 17.423 -2.510 -5.261 1.00 88.12 97 ARG A O 1
ATOM 797 N N . GLY A 1 98 ? 15.906 -0.921 -5.688 1.00 88.31 98 GLY A N 1
ATOM 798 C CA . GLY A 1 98 ? 15.474 -1.391 -7.009 1.00 88.31 98 GLY A CA 1
ATOM 799 C C . GLY A 1 98 ? 14.382 -2.468 -7.004 1.00 88.31 98 GLY A C 1
ATOM 800 O O . GLY A 1 98 ? 13.844 -2.779 -8.064 1.00 88.31 98 GLY A O 1
ATOM 801 N N . ALA A 1 99 ? 14.037 -3.039 -5.844 1.00 93.12 99 ALA A N 1
ATOM 802 C CA . ALA A 1 99 ? 12.966 -4.033 -5.731 1.00 93.12 99 ALA A CA 1
ATOM 803 C C . ALA A 1 99 ? 11.619 -3.455 -6.180 1.00 93.12 99 ALA A C 1
ATOM 805 O O . ALA A 1 99 ? 11.254 -2.357 -5.762 1.00 93.12 99 ALA A O 1
ATOM 806 N N . VAL A 1 100 ? 10.844 -4.217 -6.948 1.00 95.81 100 VAL A N 1
ATOM 807 C CA . VAL A 1 100 ? 9.474 -3.852 -7.316 1.00 95.81 100 VAL A CA 1
ATOM 808 C C . VAL A 1 100 ? 8.587 -3.817 -6.065 1.00 95.81 100 VAL A C 1
ATOM 810 O O . VAL A 1 100 ? 8.530 -4.783 -5.298 1.00 95.81 100 VAL A O 1
ATOM 813 N N . HIS A 1 101 ? 7.885 -2.702 -5.880 1.00 96.25 101 HIS A N 1
ATOM 814 C CA . HIS A 1 101 ? 6.969 -2.424 -4.780 1.00 96.25 101 HIS A CA 1
ATOM 815 C C . HIS A 1 101 ? 5.576 -2.142 -5.339 1.00 96.25 101 HIS A C 1
ATOM 817 O O . HIS A 1 101 ? 5.437 -1.421 -6.327 1.00 96.25 101 HIS A O 1
ATOM 823 N N . TYR A 1 102 ? 4.542 -2.694 -4.714 1.00 97.31 102 TYR A N 1
ATOM 824 C CA . TYR A 1 102 ? 3.163 -2.416 -5.100 1.00 97.31 102 TYR A CA 1
ATOM 825 C C . TYR A 1 102 ? 2.475 -1.591 -4.022 1.00 97.31 102 TYR A C 1
ATOM 827 O O . TYR A 1 102 ? 2.493 -1.973 -2.853 1.00 97.31 102 TYR A O 1
ATOM 835 N N . HIS A 1 103 ? 1.811 -0.518 -4.437 1.00 96.81 103 HIS A N 1
ATOM 836 C CA . HIS A 1 103 ? 0.898 0.274 -3.624 1.00 96.81 103 HIS A CA 1
ATOM 837 C C . HIS A 1 103 ? -0.524 0.033 -4.109 1.00 96.81 103 HIS A C 1
ATOM 839 O O . HIS A 1 103 ? -0.816 0.184 -5.296 1.00 96.81 103 HIS A O 1
ATOM 845 N N . LEU A 1 104 ? -1.405 -0.373 -3.203 1.00 97.81 104 LEU A N 1
ATOM 846 C CA . LEU A 1 104 ? -2.787 -0.678 -3.520 1.00 97.81 104 LEU A CA 1
ATOM 847 C C . LEU A 1 104 ? -3.728 0.125 -2.635 1.00 97.81 104 LEU A C 1
ATOM 849 O O . LEU A 1 104 ? -3.547 0.189 -1.421 1.00 97.81 104 LEU A O 1
ATOM 853 N N . VAL A 1 105 ? -4.790 0.642 -3.245 1.00 98.19 105 VAL A N 1
ATOM 854 C CA . VAL A 1 105 ? -6.037 0.921 -2.528 1.00 98.19 105 VAL A CA 1
ATOM 855 C C . VAL A 1 105 ? -6.938 -0.283 -2.740 1.00 98.19 105 VAL A C 1
ATOM 857 O O . VAL A 1 105 ? -7.135 -0.705 -3.880 1.00 98.19 105 VAL A O 1
ATOM 860 N N . VAL A 1 106 ? -7.452 -0.856 -1.658 1.00 98.31 106 VAL A N 1
ATOM 861 C CA . VAL A 1 106 ? -8.290 -2.061 -1.670 1.00 98.31 106 VAL A CA 1
ATOM 862 C C . VAL A 1 106 ? -9.626 -1.794 -0.987 1.00 98.31 106 VAL A C 1
ATOM 864 O O . VAL A 1 106 ? -9.694 -0.995 -0.058 1.00 98.31 106 VAL A O 1
ATOM 867 N N . VAL A 1 107 ? -10.680 -2.477 -1.430 1.00 98.50 107 VAL A N 1
ATOM 868 C CA . VAL A 1 107 ? -11.993 -2.457 -0.767 1.00 98.50 107 VAL A CA 1
ATOM 869 C C . VAL A 1 107 ? -12.119 -3.678 0.128 1.00 98.50 107 VAL A C 1
ATOM 871 O O . VAL A 1 107 ? -12.223 -4.808 -0.358 1.00 98.50 107 VAL A O 1
ATOM 874 N N . CYS A 1 108 ? -12.118 -3.450 1.434 1.00 98.12 108 CYS A N 1
ATOM 875 C CA . CYS A 1 108 ? -12.382 -4.464 2.440 1.00 98.12 108 CYS A CA 1
ATOM 876 C C . CYS A 1 108 ? -13.863 -4.858 2.445 1.00 98.12 108 CYS A C 1
ATOM 878 O O . CYS A 1 108 ? -14.762 -4.067 2.147 1.00 98.12 108 CYS A O 1
ATOM 880 N N . ARG A 1 109 ? -14.134 -6.108 2.822 1.00 96.88 109 ARG A N 1
ATOM 881 C CA . ARG A 1 109 ? -15.505 -6.643 2.923 1.00 96.88 109 ARG A CA 1
ATOM 882 C C . ARG A 1 109 ? -16.261 -6.137 4.159 1.00 96.88 109 ARG A C 1
ATOM 884 O O . ARG A 1 109 ? -17.445 -6.408 4.303 1.00 96.88 109 ARG A O 1
ATOM 891 N N . SER A 1 110 ? -15.577 -5.420 5.045 1.00 96.50 110 SER A N 1
ATOM 892 C CA . SER A 1 110 ? -16.106 -4.845 6.278 1.00 96.50 110 SER A CA 1
ATOM 893 C C . SER A 1 110 ? -15.567 -3.432 6.476 1.00 96.50 110 SER A C 1
ATOM 895 O O . SER A 1 110 ? -14.546 -3.068 5.887 1.00 96.50 110 SER A O 1
ATOM 897 N N . ASP A 1 111 ? -16.246 -2.658 7.321 1.00 98.00 111 ASP A N 1
ATOM 898 C CA . ASP A 1 111 ? -15.732 -1.395 7.848 1.00 98.00 111 ASP A CA 1
ATOM 899 C C . ASP A 1 111 ? -14.439 -1.666 8.638 1.00 98.00 111 ASP A C 1
ATOM 901 O O . ASP A 1 111 ? -14.400 -2.547 9.500 1.00 98.00 111 ASP A O 1
ATOM 905 N N . ILE A 1 112 ? -13.369 -0.956 8.285 1.00 96.69 112 ILE A N 1
ATOM 906 C CA . ILE A 1 112 ? -12.054 -1.032 8.935 1.00 96.69 112 ILE A CA 1
ATOM 907 C C . ILE A 1 112 ? -11.644 0.299 9.580 1.00 96.69 112 ILE A C 1
ATOM 909 O O . ILE A 1 112 ? -10.528 0.429 10.082 1.00 96.69 112 ILE A O 1
ATOM 913 N N . ARG A 1 113 ? -12.508 1.314 9.502 1.00 96.56 113 ARG A N 1
ATOM 914 C CA . ARG A 1 113 ? -12.222 2.693 9.896 1.00 96.56 113 ARG A CA 1
ATOM 915 C C . ARG A 1 113 ? -12.958 3.079 11.166 1.00 96.56 113 ARG A C 1
ATOM 917 O O . ARG A 1 113 ? -12.382 3.770 12.006 1.00 96.56 113 ARG A O 1
ATOM 924 N N . THR A 1 114 ? -14.226 2.708 11.291 1.00 97.00 114 THR A N 1
ATOM 925 C CA . THR A 1 114 ? -15.032 3.052 12.460 1.00 97.00 114 THR A CA 1
ATOM 926 C C . THR A 1 114 ? -14.449 2.378 13.697 1.00 97.00 114 THR A C 1
ATOM 928 O O . THR A 1 114 ? -14.198 1.177 13.709 1.00 97.00 114 THR A O 1
ATOM 931 N N . GLY A 1 115 ? -14.197 3.170 14.740 1.00 94.38 115 GLY A N 1
ATOM 932 C CA . GLY A 1 115 ? -13.554 2.701 15.970 1.00 94.38 115 GLY A CA 1
ATOM 933 C C . GLY A 1 115 ? -12.024 2.629 15.913 1.00 94.38 115 GLY A C 1
ATOM 934 O O . GLY A 1 115 ? -11.411 2.328 16.932 1.00 94.38 115 GLY A O 1
ATOM 935 N N . PHE A 1 116 ? -11.388 2.941 14.777 1.00 92.62 116 PHE A N 1
ATOM 936 C CA . PHE A 1 116 ? -9.932 3.061 14.716 1.00 92.62 116 PHE A CA 1
ATOM 937 C C . PHE A 1 116 ? -9.458 4.330 15.438 1.00 92.62 116 PHE A C 1
ATOM 939 O O . PHE A 1 116 ? -9.904 5.439 15.123 1.00 92.62 116 PHE A O 1
ATOM 946 N N . ASP A 1 117 ? -8.511 4.190 16.368 1.00 93.31 117 ASP A N 1
ATOM 947 C CA . ASP A 1 117 ? -7.927 5.330 17.075 1.00 93.31 117 ASP A CA 1
ATOM 948 C C . ASP A 1 117 ? -6.873 6.044 16.212 1.00 93.31 117 ASP A C 1
ATOM 950 O O . ASP A 1 117 ? -5.663 5.793 16.253 1.00 93.31 117 ASP A O 1
ATOM 954 N N . PHE A 1 118 ? -7.351 6.994 15.408 1.00 92.12 118 PHE A N 1
ATOM 955 C CA . PHE A 1 118 ? -6.490 7.849 14.594 1.00 92.12 118 PHE A CA 1
ATOM 956 C C . PHE A 1 118 ? -5.583 8.763 15.424 1.00 92.12 118 PHE A C 1
ATOM 958 O O . PHE A 1 118 ? -4.595 9.275 14.890 1.00 92.12 118 PHE A O 1
ATOM 965 N N . THR A 1 119 ? -5.913 9.037 16.684 1.00 93.44 119 THR A N 1
ATOM 966 C CA . THR A 1 119 ? -5.088 9.874 17.560 1.00 93.44 119 THR A CA 1
ATOM 967 C C . THR A 1 119 ? -3.885 9.075 18.037 1.00 93.44 119 THR A C 1
ATOM 969 O O . THR A 1 119 ? -2.760 9.467 17.719 1.00 93.44 119 THR A O 1
ATOM 972 N N . ALA A 1 120 ? -4.105 7.906 18.644 1.00 91.81 120 ALA A N 1
ATOM 973 C CA . ALA A 1 120 ? -3.038 6.998 19.065 1.00 91.81 120 ALA A CA 1
ATOM 974 C C . ALA A 1 120 ? -2.118 6.617 17.893 1.00 91.81 120 ALA A C 1
ATOM 976 O O . ALA A 1 120 ? -0.890 6.683 18.001 1.00 91.81 120 ALA A O 1
ATOM 977 N N . PHE A 1 121 ? -2.693 6.324 16.718 1.00 92.12 121 PHE A N 1
ATOM 978 C CA . PHE A 1 121 ? -1.908 6.062 15.510 1.00 92.12 121 PHE A CA 1
ATOM 979 C C . PHE A 1 121 ? -0.991 7.237 15.140 1.00 92.12 121 PHE A C 1
ATOM 981 O O . PHE A 1 121 ? 0.194 7.038 14.859 1.00 92.12 121 PHE A O 1
ATOM 988 N N . ARG A 1 122 ? -1.510 8.472 15.135 1.00 94.56 122 ARG A N 1
ATOM 989 C CA . ARG A 1 122 ? -0.719 9.665 14.791 1.00 94.56 122 ARG A CA 1
ATOM 990 C C . ARG A 1 122 ? 0.389 9.922 15.805 1.00 94.56 122 ARG A C 1
ATOM 992 O O . ARG A 1 122 ? 1.501 10.246 15.394 1.00 94.56 122 ARG A O 1
ATOM 999 N N . GLU A 1 123 ? 0.124 9.730 17.092 1.00 93.62 123 GLU A N 1
ATOM 1000 C CA . GLU A 1 123 ? 1.142 9.838 18.140 1.00 93.62 123 GLU A CA 1
ATOM 1001 C C . GLU A 1 123 ? 2.258 8.809 17.954 1.00 93.62 123 GLU A C 1
ATOM 1003 O O . GLU A 1 123 ? 3.436 9.170 17.944 1.00 93.62 123 GLU A O 1
ATOM 1008 N N . CYS A 1 124 ? 1.895 7.548 17.710 1.00 94.12 124 CYS A N 1
ATOM 1009 C CA . CYS A 1 124 ? 2.841 6.473 17.423 1.00 94.12 124 CYS A CA 1
ATOM 1010 C C . CYS A 1 124 ? 3.721 6.800 16.201 1.00 94.12 124 CYS A C 1
ATOM 1012 O O . CYS A 1 124 ? 4.947 6.674 16.249 1.00 94.12 124 CYS A O 1
ATOM 1014 N N . GLN A 1 125 ? 3.114 7.284 15.111 1.00 94.12 125 GLN A N 1
ATOM 1015 C CA . GLN A 1 125 ? 3.842 7.679 13.902 1.00 94.12 125 GLN A CA 1
ATOM 1016 C C . GLN A 1 125 ? 4.766 8.879 14.132 1.00 94.12 125 GLN A C 1
ATOM 1018 O O . GLN A 1 125 ? 5.875 8.907 13.598 1.00 94.12 125 GLN A O 1
ATOM 1023 N N . ASN A 1 126 ? 4.331 9.870 14.909 1.00 95.25 126 ASN A N 1
ATOM 1024 C CA . ASN A 1 126 ? 5.139 11.047 15.213 1.00 95.25 126 ASN A CA 1
ATOM 1025 C C . ASN A 1 126 ? 6.349 10.686 16.080 1.00 95.25 126 ASN A C 1
ATOM 1027 O O . ASN A 1 126 ? 7.460 11.127 15.778 1.00 95.25 126 ASN A O 1
ATOM 1031 N N . GLU A 1 127 ? 6.163 9.831 17.089 1.00 95.25 127 GLU A N 1
ATOM 1032 C CA . GLU A 1 127 ? 7.256 9.305 17.912 1.00 95.25 127 GLU A CA 1
ATOM 1033 C C . GLU A 1 127 ? 8.266 8.542 17.048 1.00 95.25 127 GLU A C 1
ATOM 1035 O O . GLU A 1 127 ? 9.462 8.817 17.115 1.00 95.25 127 GLU A O 1
ATOM 1040 N N . TYR A 1 128 ? 7.796 7.658 16.160 1.00 95.12 128 TYR A N 1
ATOM 1041 C CA . TYR A 1 128 ? 8.677 6.922 15.253 1.00 95.12 128 TYR A CA 1
ATOM 1042 C C . TYR A 1 128 ? 9.473 7.839 14.318 1.00 95.12 128 TYR A C 1
ATOM 1044 O O . TYR A 1 128 ? 10.675 7.648 14.143 1.00 95.12 128 TYR A O 1
ATOM 1052 N N . ARG A 1 129 ? 8.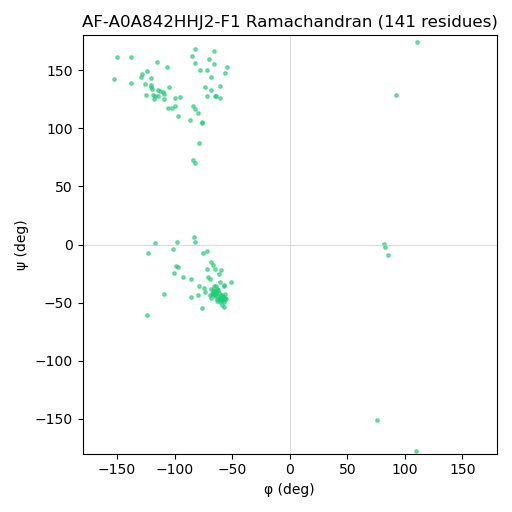826 8.843 13.716 1.00 94.75 129 ARG A N 1
ATOM 1053 C CA . ARG A 1 129 ? 9.495 9.781 12.800 1.00 94.75 129 ARG A CA 1
ATOM 1054 C C . ARG A 1 129 ? 10.532 10.651 13.502 1.00 94.75 129 ARG A C 1
ATOM 1056 O O . ARG A 1 129 ? 11.544 10.972 12.890 1.00 94.75 129 ARG A O 1
ATOM 1063 N N . THR A 1 130 ? 10.267 11.034 14.748 1.00 96.31 13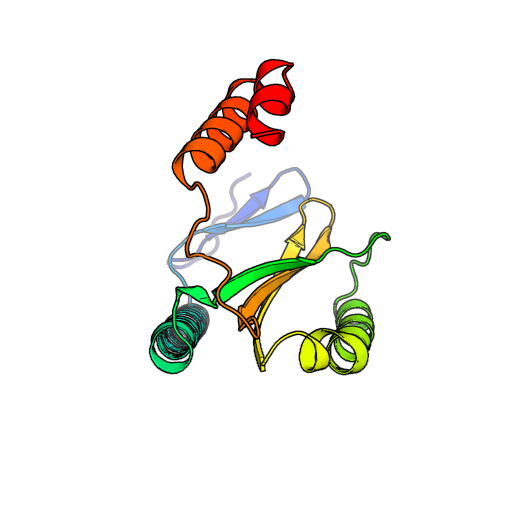0 THR A N 1
ATOM 1064 C CA . THR A 1 130 ? 11.127 11.957 15.501 1.00 96.31 130 THR A CA 1
ATOM 1065 C C . THR A 1 130 ? 12.264 11.214 16.196 1.00 96.31 130 THR A C 1
ATOM 1067 O O . THR A 1 130 ? 13.413 11.635 16.121 1.00 96.31 130 THR A O 1
ATOM 1070 N N . ASN A 1 131 ? 11.946 10.089 16.839 1.00 95.75 131 ASN A N 1
ATOM 1071 C CA . ASN A 1 131 ? 12.822 9.413 17.797 1.00 95.75 131 ASN A CA 1
ATOM 1072 C C . ASN A 1 131 ? 13.133 7.951 17.422 1.00 95.75 131 ASN A C 1
ATOM 1074 O O . ASN A 1 131 ? 13.954 7.304 18.073 1.00 95.75 131 ASN A O 1
ATOM 1078 N N . GLY A 1 132 ? 12.496 7.395 16.388 1.00 94.00 132 GLY A N 1
ATOM 1079 C CA . GLY A 1 132 ? 12.650 5.991 16.005 1.00 94.00 132 GLY A CA 1
ATOM 1080 C C . GLY A 1 132 ? 11.893 5.021 16.921 1.00 94.00 132 GLY A C 1
ATOM 1081 O O . GLY A 1 132 ? 10.842 5.329 17.477 1.00 94.00 132 GLY A O 1
ATOM 1082 N N . LYS A 1 133 ? 12.400 3.789 17.052 1.00 93.75 133 LYS A N 1
ATOM 1083 C CA . LYS A 1 133 ? 11.746 2.707 17.816 1.00 93.75 133 LYS A CA 1
ATOM 1084 C C . LYS A 1 133 ? 12.081 2.786 19.311 1.00 93.75 133 LYS A C 1
ATOM 1086 O O . LYS A 1 133 ? 12.855 1.977 19.819 1.00 93.75 133 LYS A O 1
ATOM 1091 N N . THR A 1 134 ? 11.510 3.764 20.006 1.00 93.75 134 THR A N 1
ATOM 1092 C CA . THR A 1 134 ? 11.698 3.970 21.453 1.00 93.75 134 THR A CA 1
ATOM 1093 C C . THR A 1 134 ? 10.789 3.069 22.302 1.00 93.75 134 THR A C 1
ATOM 1095 O O . THR A 1 134 ? 9.834 2.466 21.809 1.00 93.75 134 THR A O 1
ATOM 1098 N N . ALA A 1 135 ? 11.034 3.000 23.617 1.00 91.94 135 ALA A N 1
ATOM 1099 C CA . ALA A 1 135 ? 10.107 2.349 24.552 1.00 91.94 135 ALA A CA 1
ATOM 1100 C C . ALA A 1 135 ? 8.701 2.978 24.495 1.00 91.94 135 ALA A C 1
ATOM 1102 O O . ALA A 1 135 ? 7.698 2.268 24.552 1.00 91.94 135 ALA A O 1
ATOM 1103 N N . ARG A 1 136 ? 8.634 4.303 24.298 1.00 90.25 136 ARG A N 1
ATOM 1104 C CA . ARG A 1 136 ? 7.383 5.042 24.103 1.00 90.25 136 ARG A CA 1
ATOM 1105 C C . ARG A 1 136 ? 6.661 4.611 22.828 1.00 90.25 136 ARG A C 1
ATOM 1107 O O . ARG A 1 136 ? 5.461 4.371 22.886 1.00 90.25 136 ARG A O 1
ATOM 1114 N N . PH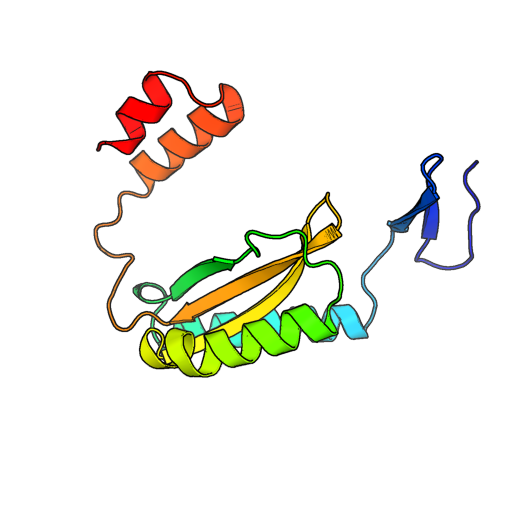E A 1 137 ? 7.372 4.440 21.713 1.00 92.12 137 PHE A N 1
ATOM 1115 C CA . PHE A 1 137 ? 6.787 3.915 20.474 1.00 92.12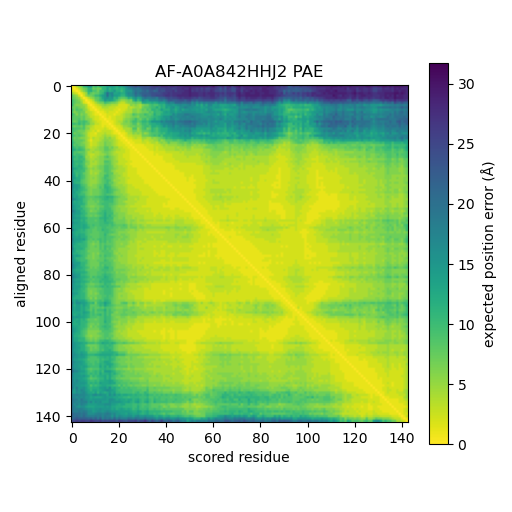 137 PHE A CA 1
ATOM 1116 C C . PHE A 1 137 ? 6.098 2.558 20.699 1.00 92.12 137 PHE A C 1
ATOM 1118 O O . PHE A 1 137 ? 4.947 2.379 20.306 1.00 92.12 137 PHE A O 1
ATOM 1125 N N . TYR A 1 138 ? 6.758 1.622 21.390 1.00 90.75 138 TYR A N 1
ATOM 1126 C CA . TYR A 1 138 ? 6.160 0.317 21.695 1.00 90.75 138 TYR A CA 1
ATOM 1127 C C . TYR A 1 138 ? 5.014 0.385 22.708 1.00 90.75 138 TYR A C 1
ATOM 1129 O O . TYR A 1 138 ? 4.120 -0.455 22.653 1.00 90.75 138 TYR A O 1
ATOM 1137 N N . ALA A 1 139 ? 5.028 1.354 23.624 1.00 89.88 139 ALA A N 1
ATOM 1138 C CA . ALA A 1 139 ? 3.911 1.587 24.533 1.00 89.88 139 ALA A CA 1
ATOM 1139 C C . ALA A 1 139 ? 2.675 2.117 23.788 1.00 89.88 139 ALA A C 1
ATOM 1141 O O . ALA A 1 139 ? 1.566 1.688 24.083 1.00 89.88 139 ALA A O 1
ATOM 1142 N N . LEU A 1 140 ? 2.868 2.993 22.795 1.00 87.62 140 LEU A N 1
ATOM 1143 C CA . LEU A 1 140 ? 1.797 3.528 21.946 1.00 87.62 140 LEU A CA 1
ATOM 1144 C C . LEU A 1 140 ? 1.232 2.482 20.970 1.00 87.62 140 LEU A C 1
ATOM 1146 O O . LEU A 1 140 ? 0.072 2.568 20.600 1.00 87.62 140 LEU A O 1
ATOM 1150 N N . LEU A 1 141 ? 2.029 1.485 20.565 1.00 82.88 141 LEU A N 1
ATOM 1151 C CA . LEU A 1 141 ? 1.577 0.389 19.691 1.00 82.88 141 LEU A CA 1
ATOM 1152 C C . LEU A 1 141 ? 0.632 -0.617 20.367 1.00 82.88 141 LEU A C 1
ATOM 1154 O O . LEU A 1 141 ? -0.003 -1.399 19.666 1.00 82.88 141 LEU A O 1
ATOM 1158 N N . LYS A 1 142 ? 0.631 -0.688 21.702 1.00 78.88 142 LYS A N 1
ATOM 1159 C CA . LYS A 1 142 ? -0.118 -1.694 22.477 1.00 78.88 142 LYS A CA 1
ATOM 1160 C C . LYS A 1 142 ? -1.464 -1.182 23.005 1.00 78.88 142 LYS A C 1
ATOM 1162 O O . LYS A 1 142 ? -2.106 -1.908 23.760 1.00 78.88 142 LYS A O 1
ATOM 1167 N N . GLN A 1 143 ? -1.818 0.057 22.677 1.00 61.47 143 GLN A N 1
ATOM 1168 C CA . GLN A 1 143 ? -3.104 0.679 22.999 1.00 61.47 143 GLN A CA 1
ATOM 1169 C C . GLN A 1 143 ? -4.106 0.353 21.896 1.00 61.47 143 GLN A C 1
ATOM 1171 O O . GLN A 1 143 ? -5.276 0.106 22.250 1.00 61.47 143 GLN A O 1
#

Radius of gyration: 19.52 Å; Cα contacts (8 Å, |Δi|>4): 169; chains: 1; bounding box: 48×39×48 Å

Mean predicted aligned error: 6.81 Å

Secondary structure (DSSP, 8-state):
-----SSSSEEEEPTTS-EEEESSPPHHHHHHHHHHHHHHHHHHHHH-GGGEEEEEEE-SS----HHHHHHHHHHHIIIIIHHHEEEEEEEEEE-TTS-EEEEEEEEESS-SSTT--HHHHHHHHHHHHHH-S-HHHHHHTT-

InterPro domains:
  IPR056906 Replication-associated protein ORF2/G2P domain [PF23343] (54-113)

pLDDT: mean 91.03, std 10.23, range [47.81, 98.5]

Foldseek 3Di:
DQDADDDQWGWGQDPVRDIDIDGDDDPVVVVVVVVVVVVVVCCCVVQNVLQKDKDKDFDPDQALDPVVVVVVVVVCCVPPQVVFFVDKDWDWDADPSNTIMIIMTTGGPDGPRVPDDPPLVVVLVVCCVPPNPDPVNVVSVVD

Organism: NCBI:txid1804625

Sequence (143 aa):
MIHKVDGPRIWLNLPDGTQQRFGPPTQGELKKNFALEKNIEYMAHHFGIERLGFLTLTFADNVTNFREAQRRFNSFRSNILGKNFEASVVVVEPQKRGAVHYHLVVVCRSDIRTGFDFTAFRECQNEYRTNGKTARFYALLKQ

Solvent-accessible surface area (backbone atoms only — not comparable to full-atom values): 8362 Å² total; per-residue (Å²): 119,89,55,86,48,86,74,78,44,37,52,39,58,44,96,88,74,48,77,45,80,45,62,76,78,50,73,69,51,50,52,51,49,51,51,52,50,52,52,50,53,48,46,34,72,74,70,35,59,43,17,56,43,82,48,77,49,68,62,94,58,83,48,58,53,66,67,62,50,47,55,54,46,53,52,45,40,71,72,44,46,64,76,65,26,84,48,71,50,81,46,79,47,65,43,98,88,46,26,53,29,39,44,29,45,33,31,46,87,50,75,74,43,82,91,56,62,65,63,54,50,49,52,30,52,50,39,35,74,76,68,36,92,40,74,65,30,58,56,44,71,74,111

Nearest PDB structures (foldseek):
  4djb-assembly1_B  TM=5.701E-01  e=6.559E-01  Human adenovirus 5
  7cww-assembly1_A  TM=4.721E-01  e=6.165E-01  Streptomyces laurentii
  4za1-assembly1_C  TM=4.220E-01  e=5.446E-01  Streptomyces actuosus
  8tdl-assembly1_A  TM=2.573E-01  e=5.794E-01  Arabidopsis thaliana
  8tdm-assembly1_A  TM=2.935E-01  e=1.012E+00  Arabidopsis thaliana